Protein AF-A0AAV1US72-F1 (afdb_monomer)

Solvent-accessible surface area (backbone atoms only — not comparable to full-atom values): 8773 Å² total; per-residue (Å²): 136,78,93,72,87,75,44,65,46,79,46,81,46,77,46,81,56,99,49,32,43,38,40,36,40,32,44,31,31,67,26,99,53,69,46,77,43,69,43,72,53,75,42,74,43,80,45,94,37,52,64,93,59,57,52,25,74,50,94,83,74,89,74,86,75,73,88,83,92,67,64,64,91,36,76,75,64,70,66,59,87,96,56,73,96,58,46,70,48,58,48,63,56,45,67,70,54,18,62,76,31,93,87,62,42,61,66,45,39,44,30,38,40,35,46,26,45,28,42,68,92,54,72,45,78,42,45,57,74,37,74,49,78,50,64,48,37,48,57,66,75,87,129

Foldseek 3Di:
DDPAPFDWDKDWDWDDDPFKIKIKIKIFGAGQWKDKDWDKDKDKDFFPFPPPLSDAEDDDDDDPDDDDDGDDDDYQPWDDDPDPDWDKDKDACPQVSQVVDPPCDRCNSGTIIMIMTTHDVGIDIDGHRDMDMDMGMGGDDDD

Mean predicted aligned error: 7.94 Å

Sequence (143 aa):
MQMWPFKFKLMYQLELRSSSLEIMFSVIDTHPAAISFHALIQNYFSVPDIRNDGVTISGLKNIDNIYKNVTGDVVAHIRGSNIPPTDRTVWNHGNSGAKDLGDFGDEKYLRTIAIGSGNVAELEELYPSLRYDLTQVITVAKA

Organism: NCBI:txid2874970

Secondary structure (DSSP, 8-state):
--S----EEEEEEEEE-SSEEEEEEEEEE-SSS-EEEEEEEEEEEE-S--TTTT-------S--SS-S---S--------TTPPP-EEEEE--HHHHHHT-TTT-TTGGGGEEEEEEEEEEEEEEE-TT-EEEEEEEEE----

pLDDT: mean 79.11, std 20.35, range [28.55, 97.94]

Nearest PDB structures (foldseek):
  2htb-assembly3_C  TM=6.295E-01  e=3.131E-03  Salmonella enterica subsp. enterica serovar Typhimurium
  3dcd-assembly2_B  TM=5.458E-01  e=7.605E-03  Lactobacillus acidophilus
  8owf-assembly1_A  TM=5.083E-01  e=5.012E-02  Clostridium perfringens
  3k25-assembly2_B  TM=4.683E-01  e=2.576E-02  Synechocystis sp. PCC 6803
  3nre-assembly4_D  TM=5.284E-01  e=9.751E-02  Escherichia coli K-12

Structure (mmCIF, N/CA/C/O backbone):
data_AF-A0AAV1US72-F1
#
_entry.id   AF-A0AAV1US72-F1
#
loop_
_atom_site.group_PDB
_atom_site.id
_atom_site.type_symbol
_atom_site.label_atom_id
_atom_site.label_alt_id
_atom_site.label_comp_id
_atom_site.label_asym_id
_atom_site.label_entity_id
_atom_site.label_seq_id
_atom_site.pdbx_PDB_ins_code
_atom_site.Cartn_x
_atom_site.Cartn_y
_atom_site.Cartn_z
_atom_site.occupancy
_atom_site.B_iso_or_equiv
_atom_site.auth_seq_id
_atom_site.auth_comp_id
_atom_site.auth_asym_id
_atom_site.auth_atom_id
_atom_site.pdbx_PDB_model_num
ATOM 1 N N . MET A 1 1 ? -5.189 -7.403 -27.359 1.00 67.56 1 MET A N 1
ATOM 2 C CA . MET A 1 1 ? -4.207 -6.326 -27.107 1.00 67.56 1 MET A CA 1
ATOM 3 C C . MET A 1 1 ? -3.754 -6.459 -25.663 1.00 67.56 1 MET A C 1
ATOM 5 O O . MET A 1 1 ? -4.617 -6.585 -24.805 1.00 67.56 1 MET A O 1
ATOM 9 N N . GLN A 1 2 ? -2.449 -6.523 -25.397 1.00 83.38 2 GLN A N 1
ATOM 10 C CA . GLN A 1 2 ? -1.933 -6.571 -24.025 1.00 83.38 2 GLN A CA 1
ATOM 11 C C . GLN A 1 2 ? -1.653 -5.137 -23.567 1.00 83.38 2 GLN A C 1
ATOM 13 O O . GLN A 1 2 ? -0.851 -4.456 -24.195 1.00 83.38 2 GLN A O 1
ATOM 18 N N . MET A 1 3 ? -2.340 -4.674 -22.518 1.00 91.38 3 MET A N 1
ATOM 19 C CA . MET A 1 3 ? -2.246 -3.278 -22.054 1.00 91.38 3 MET A CA 1
ATOM 20 C C . MET A 1 3 ? -0.922 -2.969 -21.337 1.00 91.38 3 MET A C 1
ATOM 22 O O . MET A 1 3 ? -0.479 -1.829 -21.347 1.00 91.38 3 MET A O 1
ATOM 26 N N . TRP A 1 4 ? -0.271 -3.980 -20.753 1.00 93.62 4 TRP A N 1
ATOM 27 C CA . TRP A 1 4 ? 0.998 -3.839 -20.036 1.00 93.62 4 TRP A CA 1
ATOM 28 C C . TRP A 1 4 ? 1.909 -5.044 -20.359 1.00 93.62 4 TRP A C 1
ATOM 30 O O . TRP A 1 4 ? 1.708 -6.132 -19.810 1.00 93.62 4 TRP A O 1
ATOM 40 N N . PRO A 1 5 ? 2.833 -4.917 -21.336 1.00 94.31 5 PRO A N 1
ATOM 41 C CA . PRO A 1 5 ? 3.584 -6.043 -21.906 1.00 94.31 5 PRO A CA 1
ATOM 42 C C . PRO A 1 5 ? 4.933 -6.327 -21.213 1.00 94.31 5 PRO A C 1
ATOM 44 O O . PRO A 1 5 ? 5.853 -6.862 -21.835 1.00 94.31 5 PRO A O 1
ATOM 47 N N . PHE A 1 6 ? 5.071 -5.984 -19.932 1.00 96.50 6 PHE A N 1
ATOM 48 C CA . PHE A 1 6 ? 6.306 -6.190 -19.172 1.00 96.50 6 PHE A CA 1
ATOM 49 C C . PHE A 1 6 ? 6.334 -7.554 -18.481 1.00 96.50 6 PHE A C 1
ATOM 51 O O . PHE A 1 6 ? 5.298 -8.117 -18.124 1.00 96.50 6 PHE A O 1
ATOM 58 N N . LYS A 1 7 ? 7.540 -8.101 -18.303 1.00 97.25 7 LYS A N 1
ATOM 59 C CA . LYS A 1 7 ? 7.753 -9.386 -17.629 1.00 97.25 7 LYS A CA 1
ATOM 60 C C . LYS A 1 7 ? 8.418 -9.134 -16.290 1.00 97.25 7 LYS A C 1
ATOM 62 O O . LYS A 1 7 ? 9.528 -8.627 -16.241 1.00 97.25 7 LYS A O 1
ATOM 67 N N . PHE A 1 8 ? 7.798 -9.562 -15.208 1.00 97.00 8 PHE A N 1
ATOM 68 C CA . PHE A 1 8 ? 8.356 -9.421 -13.870 1.00 97.00 8 PHE A CA 1
ATOM 69 C C . PHE A 1 8 ? 7.934 -10.613 -13.020 1.00 97.00 8 PHE A C 1
ATOM 71 O O . PHE A 1 8 ? 6.967 -11.315 -13.331 1.00 97.00 8 PHE A O 1
ATOM 78 N N . LYS A 1 9 ? 8.654 -10.828 -11.924 1.00 97.69 9 LYS A N 1
ATOM 79 C CA . LYS A 1 9 ? 8.240 -11.736 -10.859 1.00 97.69 9 LYS A CA 1
ATOM 80 C C . LYS A 1 9 ? 7.821 -10.906 -9.655 1.00 97.69 9 LYS A C 1
ATOM 82 O O . LYS A 1 9 ? 8.614 -10.116 -9.152 1.00 97.69 9 LYS A O 1
ATOM 87 N N . LEU A 1 10 ? 6.596 -11.124 -9.186 1.00 96.25 10 LEU A N 1
ATOM 88 C CA . LEU A 1 10 ? 6.114 -10.585 -7.920 1.00 96.25 10 LEU A CA 1
ATOM 89 C C . LEU A 1 10 ? 6.256 -11.650 -6.833 1.00 96.25 10 LEU A C 1
ATOM 91 O O . LEU A 1 10 ? 5.835 -12.794 -7.016 1.00 96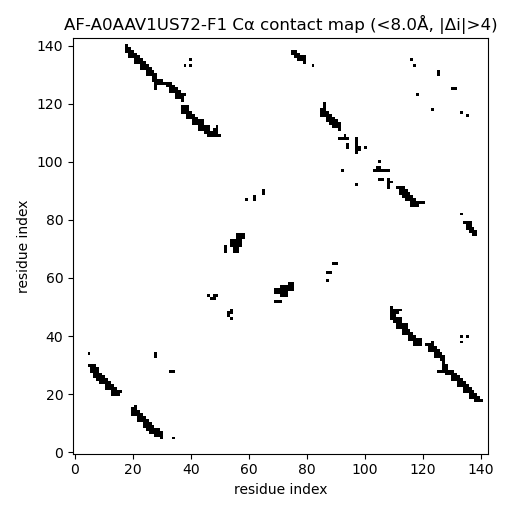.25 10 LEU A O 1
ATOM 95 N N . MET A 1 11 ? 6.838 -11.276 -5.702 1.00 96.44 11 MET A N 1
ATOM 96 C CA . MET A 1 11 ? 6.831 -12.081 -4.485 1.00 96.44 11 MET A CA 1
ATOM 97 C C . MET A 1 11 ? 6.093 -11.306 -3.404 1.00 96.44 11 MET A C 1
ATOM 99 O O . MET A 1 11 ? 6.365 -10.128 -3.213 1.00 96.44 11 MET A O 1
ATOM 103 N N . TYR A 1 12 ? 5.164 -11.960 -2.716 1.00 95.38 12 TYR A N 1
ATOM 104 C CA . TYR A 1 12 ? 4.399 -11.370 -1.624 1.00 95.38 12 TYR A CA 1
ATOM 105 C C . TYR A 1 12 ? 4.590 -12.226 -0.378 1.00 95.38 12 TYR A C 1
ATOM 107 O O . TYR A 1 12 ? 4.304 -13.424 -0.396 1.00 95.38 12 TYR A O 1
ATOM 115 N N . GLN A 1 13 ? 5.121 -11.621 0.677 1.00 96.00 13 GLN A N 1
ATOM 116 C CA . GLN A 1 13 ? 5.446 -12.280 1.931 1.00 96.00 13 GLN A CA 1
ATOM 117 C C . GLN A 1 13 ? 4.681 -11.616 3.071 1.00 96.00 13 GLN A C 1
ATOM 119 O O . GLN A 1 13 ? 4.654 -10.392 3.195 1.00 96.00 13 GLN A O 1
ATOM 124 N N . LEU A 1 14 ? 4.090 -12.458 3.915 1.00 96.00 14 LEU A N 1
ATOM 125 C CA . LEU A 1 14 ? 3.412 -12.063 5.138 1.00 96.00 14 LEU A CA 1
ATOM 126 C C . LEU A 1 14 ? 4.114 -12.712 6.322 1.00 96.00 14 LEU A C 1
ATOM 128 O O . LEU A 1 14 ? 4.337 -13.923 6.324 1.00 96.00 14 LEU A O 1
ATOM 132 N N . GLU A 1 15 ? 4.407 -11.921 7.343 1.00 96.31 15 GLU A N 1
ATOM 133 C CA . GLU A 1 15 ? 4.879 -12.420 8.624 1.00 96.31 15 GLU A CA 1
ATOM 134 C C . GLU A 1 15 ? 3.992 -11.882 9.744 1.00 96.31 15 GLU A C 1
ATOM 136 O O . GLU A 1 15 ? 3.919 -10.680 10.001 1.00 96.31 15 GLU A O 1
ATOM 141 N N . LEU A 1 16 ? 3.295 -12.798 10.415 1.00 95.56 16 LEU A N 1
ATOM 142 C CA . LEU A 1 16 ? 2.470 -12.487 11.573 1.00 95.56 16 LEU A CA 1
ATOM 143 C C . LEU A 1 16 ? 3.275 -12.737 12.850 1.00 95.56 16 LEU A C 1
ATOM 145 O O . LEU A 1 16 ? 3.745 -13.846 13.100 1.00 95.56 16 LEU A O 1
ATOM 149 N N . ARG A 1 17 ? 3.405 -11.698 13.672 1.00 92.69 17 ARG A N 1
ATOM 150 C CA . ARG A 1 17 ? 4.016 -11.729 15.005 1.00 92.69 17 ARG A CA 1
ATOM 151 C C . ARG A 1 17 ? 2.937 -11.519 16.073 1.00 92.69 17 ARG A C 1
ATOM 153 O O . ARG A 1 17 ? 1.777 -11.268 15.762 1.00 92.69 17 ARG A O 1
ATOM 160 N N . SER A 1 18 ? 3.319 -11.585 17.348 1.00 91.25 18 SER A N 1
ATOM 161 C CA . SER A 1 18 ? 2.385 -11.446 18.477 1.00 91.25 18 SER A CA 1
ATOM 162 C C . SER A 1 18 ? 1.630 -10.111 18.514 1.00 91.25 18 SER A C 1
ATOM 164 O O . SER A 1 18 ? 0.499 -10.072 18.988 1.00 91.25 18 SER A O 1
ATOM 166 N N . SER A 1 19 ? 2.237 -9.026 18.026 1.00 89.00 19 SER A N 1
ATOM 167 C CA . SER A 1 19 ? 1.648 -7.680 18.021 1.00 89.00 19 SER A CA 1
ATOM 168 C C . SER A 1 19 ? 1.791 -6.946 16.688 1.00 89.00 19 SER A C 1
ATOM 170 O O . SER A 1 19 ? 1.450 -5.766 16.605 1.00 89.00 19 SER A O 1
ATOM 172 N N . SER A 1 20 ? 2.294 -7.608 15.642 1.00 89.62 20 SER A N 1
ATOM 173 C CA . SER A 1 20 ? 2.493 -6.965 14.347 1.00 89.62 20 SER A CA 1
ATOM 174 C C . SER A 1 20 ? 2.249 -7.893 13.164 1.00 89.62 20 SER A C 1
ATOM 176 O O . SER A 1 20 ? 2.489 -9.095 13.238 1.00 89.62 20 SER A O 1
ATOM 178 N N . LEU A 1 21 ? 1.822 -7.302 12.056 1.00 91.19 21 LEU A N 1
ATOM 179 C CA . LEU A 1 21 ? 1.777 -7.902 10.733 1.00 91.19 21 LEU A CA 1
ATOM 180 C C . LEU A 1 21 ? 2.800 -7.180 9.858 1.00 91.19 21 LEU A C 1
ATOM 182 O O . LEU A 1 21 ? 2.720 -5.969 9.667 1.00 91.19 21 LEU A O 1
ATOM 186 N N . GLU A 1 22 ? 3.764 -7.922 9.341 1.00 92.44 22 GLU A N 1
ATOM 187 C CA . GLU A 1 22 ? 4.740 -7.438 8.377 1.00 92.44 22 GLU A CA 1
ATOM 188 C C . GLU A 1 22 ? 4.361 -7.950 6.989 1.00 92.44 22 GLU A C 1
ATOM 190 O O . GLU A 1 22 ? 4.106 -9.137 6.787 1.00 92.44 22 GLU A O 1
ATOM 195 N N . ILE A 1 23 ? 4.282 -7.021 6.044 1.00 92.12 23 ILE A N 1
ATOM 196 C CA . ILE A 1 23 ? 3.920 -7.261 4.655 1.00 92.12 23 ILE A CA 1
ATOM 197 C C . ILE A 1 23 ? 5.089 -6.784 3.816 1.00 92.12 23 ILE A C 1
ATOM 199 O O . ILE A 1 23 ? 5.425 -5.605 3.858 1.00 92.12 23 ILE A O 1
ATOM 203 N N . MET A 1 24 ? 5.679 -7.672 3.030 1.00 89.12 24 MET A N 1
ATOM 204 C CA . MET A 1 24 ? 6.698 -7.319 2.050 1.00 89.12 24 MET A CA 1
ATOM 205 C C . MET A 1 24 ? 6.216 -7.747 0.674 1.00 89.12 24 MET A C 1
ATOM 207 O O . MET A 1 24 ? 5.814 -8.896 0.486 1.00 89.12 24 MET A O 1
ATOM 211 N N . PHE A 1 25 ? 6.296 -6.850 -0.302 1.00 87.00 25 PHE A N 1
ATOM 212 C CA . PHE A 1 25 ? 6.265 -7.258 -1.696 1.00 87.00 25 PHE A CA 1
ATOM 213 C C . PHE A 1 25 ? 7.582 -6.932 -2.384 1.00 87.00 25 PHE A C 1
ATOM 215 O O . PHE A 1 25 ? 8.217 -5.916 -2.104 1.00 87.00 25 PHE A O 1
ATOM 222 N N . SER A 1 26 ? 7.954 -7.798 -3.319 1.00 92.44 26 SER A N 1
ATOM 223 C CA . SER A 1 26 ? 9.164 -7.674 -4.117 1.00 92.44 26 SER A CA 1
ATOM 224 C C . SER A 1 26 ? 8.830 -7.781 -5.592 1.00 92.44 26 SER A C 1
ATOM 226 O O . SER A 1 26 ? 8.201 -8.757 -6.008 1.00 92.44 26 SER A O 1
ATOM 228 N N . VAL A 1 27 ? 9.283 -6.818 -6.386 1.00 95.31 27 VAL A N 1
ATOM 229 C CA . VAL A 1 27 ? 9.221 -6.864 -7.850 1.00 95.31 27 VAL A CA 1
ATOM 230 C C . VAL A 1 27 ? 10.619 -7.165 -8.357 1.00 95.31 27 VAL A C 1
ATOM 232 O O . VAL A 1 27 ? 11.559 -6.449 -8.038 1.00 95.31 27 VAL A O 1
ATOM 235 N N . ILE A 1 28 ? 10.765 -8.235 -9.128 1.00 95.88 28 ILE A N 1
ATOM 236 C CA . ILE A 1 28 ? 12.015 -8.573 -9.808 1.00 95.88 28 ILE A CA 1
ATOM 237 C C . ILE A 1 28 ? 11.785 -8.382 -11.299 1.00 95.88 28 ILE A C 1
ATOM 239 O O . ILE A 1 28 ? 10.908 -9.041 -11.871 1.00 95.88 28 ILE A O 1
ATOM 243 N N . ASP A 1 29 ? 12.563 -7.501 -11.921 1.00 96.88 29 ASP A N 1
ATOM 244 C CA . ASP A 1 29 ? 12.472 -7.270 -13.355 1.00 96.88 29 ASP A CA 1
ATOM 245 C C . ASP A 1 29 ? 13.044 -8.470 -14.125 1.00 96.88 29 ASP A C 1
ATOM 247 O O . ASP A 1 29 ? 14.203 -8.856 -13.970 1.00 96.88 29 ASP A O 1
ATOM 251 N N . THR A 1 30 ? 12.205 -9.074 -14.963 1.00 97.75 30 THR A N 1
ATOM 252 C CA . THR A 1 30 ? 12.584 -10.171 -15.872 1.00 97.75 30 THR A CA 1
ATOM 253 C C . THR A 1 30 ? 12.388 -9.769 -17.337 1.00 97.75 30 THR A C 1
ATOM 255 O O . THR A 1 30 ? 12.425 -10.611 -18.240 1.00 97.75 30 THR A O 1
ATOM 258 N N . HIS A 1 31 ? 12.125 -8.486 -17.577 1.00 97.81 31 HIS A N 1
ATOM 259 C CA . HIS A 1 31 ? 11.987 -7.888 -18.883 1.00 97.81 31 HIS A CA 1
ATOM 260 C C . HIS A 1 31 ? 13.378 -7.551 -19.454 1.00 97.81 31 HIS A C 1
ATOM 262 O O . HIS A 1 31 ? 14.324 -7.327 -18.702 1.00 97.81 31 HIS A O 1
ATOM 268 N N . PRO A 1 32 ? 13.551 -7.525 -20.789 1.00 97.44 32 PRO A N 1
ATOM 269 C CA . PRO A 1 32 ? 14.836 -7.163 -21.398 1.00 97.44 32 PRO A CA 1
ATOM 270 C C . PRO A 1 32 ? 15.211 -5.674 -21.299 1.00 97.44 32 PRO A C 1
ATOM 272 O O . PRO A 1 32 ? 16.319 -5.310 -21.682 1.00 97.44 32 PRO A O 1
ATOM 275 N N . ALA A 1 33 ? 14.298 -4.816 -20.848 1.00 97.12 33 ALA A N 1
ATOM 276 C CA . ALA A 1 33 ? 14.477 -3.372 -20.721 1.00 97.12 33 ALA A CA 1
ATOM 277 C C . ALA A 1 33 ? 13.854 -2.886 -19.408 1.00 97.12 33 ALA A C 1
ATOM 279 O O . ALA A 1 33 ? 13.034 -3.600 -18.836 1.00 97.12 33 ALA A O 1
ATOM 280 N N . ALA A 1 34 ? 14.228 -1.681 -18.971 1.00 96.88 34 ALA A N 1
ATOM 281 C CA . ALA A 1 34 ? 13.706 -1.108 -17.738 1.00 96.88 34 ALA A CA 1
ATOM 282 C C . ALA A 1 34 ? 12.172 -1.037 -17.746 1.00 96.88 34 ALA A C 1
ATOM 284 O O . ALA A 1 34 ? 11.547 -0.759 -18.777 1.00 96.88 34 ALA A O 1
ATOM 285 N N . ILE A 1 35 ? 11.584 -1.287 -16.580 1.00 97.19 35 ILE A N 1
ATOM 286 C CA . ILE A 1 35 ? 10.147 -1.212 -16.338 1.00 97.19 35 ILE A CA 1
ATOM 287 C C . ILE A 1 35 ? 9.855 -0.044 -15.401 1.00 97.19 35 ILE A C 1
ATOM 289 O O . ILE A 1 35 ? 10.544 0.137 -14.399 1.00 97.19 35 ILE A O 1
ATOM 293 N N . SER A 1 36 ? 8.818 0.730 -15.718 1.00 95.62 36 SER A N 1
ATOM 294 C CA . SER A 1 36 ? 8.367 1.846 -14.884 1.00 95.62 36 SER A CA 1
ATOM 295 C C . SER A 1 36 ? 7.018 1.516 -14.253 1.00 95.62 36 SER A C 1
ATOM 297 O O . SER A 1 36 ? 6.088 1.114 -14.961 1.00 95.62 36 SER A O 1
ATOM 299 N N . PHE A 1 37 ? 6.892 1.666 -12.935 1.00 94.44 37 PHE A N 1
ATOM 300 C CA . PHE A 1 37 ? 5.650 1.359 -12.221 1.00 94.44 37 PHE A CA 1
ATOM 301 C C . PHE A 1 37 ? 5.471 2.198 -10.954 1.00 94.44 37 PHE A C 1
ATOM 303 O O . PHE A 1 37 ? 6.427 2.708 -10.385 1.00 94.44 37 PHE A O 1
ATOM 310 N N . HIS A 1 38 ? 4.224 2.300 -10.495 1.00 90.50 38 HIS A N 1
ATOM 311 C CA . HIS A 1 38 ? 3.912 2.727 -9.133 1.00 90.50 38 HIS A CA 1
ATOM 312 C C . HIS A 1 38 ? 3.718 1.504 -8.244 1.00 90.50 38 HIS A C 1
ATOM 314 O O . HIS A 1 38 ? 3.331 0.425 -8.703 1.00 90.50 38 HIS A O 1
ATOM 320 N N . ALA A 1 39 ? 3.946 1.693 -6.957 1.00 88.50 39 ALA A N 1
ATOM 321 C CA . ALA A 1 39 ? 3.993 0.634 -5.972 1.00 88.50 39 ALA A CA 1
ATOM 322 C C . ALA A 1 39 ? 3.265 1.103 -4.710 1.00 88.50 39 ALA A C 1
ATOM 324 O O . ALA A 1 39 ? 3.647 2.115 -4.140 1.00 88.50 39 ALA A O 1
ATOM 325 N N . LEU A 1 40 ? 2.230 0.388 -4.254 1.00 87.31 40 LEU A N 1
ATOM 326 C CA . LEU A 1 40 ? 1.475 0.754 -3.050 1.00 87.31 40 LEU A CA 1
ATOM 327 C C . LEU A 1 40 ? 0.993 -0.491 -2.301 1.00 87.31 40 LEU A C 1
ATOM 329 O O . LEU A 1 40 ? 0.300 -1.332 -2.868 1.00 87.31 40 LEU A O 1
ATOM 333 N N . ILE A 1 41 ? 1.297 -0.577 -1.005 1.00 89.62 41 ILE A N 1
ATOM 334 C CA . ILE A 1 41 ? 0.608 -1.483 -0.079 1.00 89.62 41 ILE A CA 1
ATOM 335 C C . ILE A 1 41 ? -0.548 -0.699 0.532 1.00 89.62 41 ILE A C 1
ATOM 337 O O . ILE A 1 41 ? -0.317 0.134 1.405 1.00 89.62 41 ILE A O 1
ATOM 341 N N . GLN A 1 42 ? -1.774 -0.940 0.065 1.00 91.25 42 GLN A N 1
ATOM 342 C CA . GLN A 1 42 ? -2.980 -0.246 0.521 1.00 91.25 42 GLN A CA 1
ATOM 343 C C . GLN A 1 42 ? -3.790 -1.140 1.461 1.00 91.25 42 GLN A C 1
ATOM 345 O O . GLN A 1 42 ? -4.406 -2.110 1.024 1.00 91.25 42 GLN A O 1
ATOM 350 N N . ASN A 1 43 ? -3.804 -0.803 2.751 1.00 91.06 43 ASN A N 1
ATOM 351 C CA . ASN A 1 43 ? -4.535 -1.565 3.758 1.00 91.06 43 ASN A CA 1
ATOM 352 C C . ASN A 1 43 ? -5.762 -0.809 4.256 1.00 91.06 43 ASN A C 1
ATOM 354 O O . ASN A 1 43 ? -5.697 0.387 4.531 1.00 91.06 43 ASN A O 1
ATOM 358 N N . TYR A 1 44 ? -6.868 -1.535 4.409 1.00 92.06 44 TYR A N 1
ATOM 359 C CA . TYR A 1 44 ? -8.125 -1.030 4.947 1.00 92.06 44 TYR A CA 1
ATOM 360 C C . TYR A 1 44 ? -8.259 -1.467 6.405 1.00 92.06 44 TYR A C 1
ATOM 362 O O . TYR A 1 44 ? -8.423 -2.647 6.708 1.00 92.06 44 TYR A O 1
ATOM 370 N N . PHE A 1 45 ? -8.183 -0.505 7.315 1.00 90.62 45 PHE A N 1
ATOM 371 C CA . PHE A 1 45 ? -8.271 -0.724 8.750 1.00 90.62 45 PHE A CA 1
ATOM 372 C C . PHE A 1 45 ? -9.714 -0.595 9.213 1.00 90.62 45 PHE A C 1
ATOM 374 O O . PHE A 1 45 ? -10.383 0.400 8.927 1.00 90.62 45 PHE A O 1
ATOM 381 N N . SER A 1 46 ? -10.176 -1.594 9.964 1.00 90.75 46 SER A N 1
ATOM 382 C CA . SER A 1 46 ? -11.457 -1.520 10.659 1.00 90.75 46 SER A CA 1
ATOM 383 C C . SER A 1 46 ? -11.346 -0.550 11.828 1.00 90.75 46 SER A C 1
ATOM 385 O O . SER A 1 46 ? -10.453 -0.673 12.664 1.00 90.75 46 SER A O 1
ATOM 387 N N . VAL A 1 47 ? -12.300 0.366 11.918 1.00 87.94 47 VAL A N 1
ATOM 388 C CA . VAL A 1 47 ? -12.411 1.349 13.000 1.00 87.94 47 VAL A CA 1
ATOM 389 C C . VAL A 1 47 ? -13.833 1.336 13.564 1.00 87.94 47 VAL A C 1
ATOM 391 O O . VAL A 1 47 ? -14.768 0.987 12.838 1.00 87.94 47 VAL A O 1
ATOM 394 N N . PRO A 1 48 ? -14.037 1.679 14.848 1.00 87.19 48 PRO A N 1
ATOM 395 C CA . PRO A 1 48 ? -15.375 1.688 15.431 1.00 87.19 48 PRO A CA 1
ATOM 396 C C . PRO A 1 48 ? -16.322 2.662 14.719 1.00 87.19 48 PRO A C 1
ATOM 398 O O . PRO A 1 48 ? -17.412 2.252 14.324 1.00 87.19 48 PRO A O 1
ATOM 401 N N . ASP A 1 49 ? -15.900 3.916 14.543 1.00 89.38 49 ASP A N 1
ATOM 402 C CA . ASP A 1 49 ? -16.627 4.970 13.831 1.00 89.38 49 ASP A CA 1
ATOM 403 C C . ASP A 1 49 ? -15.655 6.110 13.478 1.00 89.38 49 ASP A C 1
ATOM 405 O O . ASP A 1 49 ? -14.920 6.572 14.345 1.00 89.38 49 ASP A O 1
ATOM 409 N N . ILE A 1 50 ? -15.629 6.554 12.221 1.00 87.12 50 ILE A N 1
ATOM 410 C CA . ILE A 1 50 ? -14.804 7.685 11.750 1.00 87.12 50 ILE A CA 1
ATOM 411 C C . ILE A 1 50 ? -15.370 9.060 12.143 1.00 87.12 50 ILE A C 1
ATOM 413 O O . ILE A 1 50 ? -14.644 10.052 12.148 1.00 87.12 50 ILE A O 1
ATOM 417 N N . ARG A 1 51 ? -16.669 9.165 12.437 1.00 86.50 51 ARG A N 1
ATOM 418 C CA . ARG A 1 51 ? -17.325 10.457 12.694 1.00 86.50 51 ARG A CA 1
ATOM 419 C C . ARG A 1 51 ? -16.866 11.069 14.016 1.00 86.50 51 ARG A C 1
ATOM 421 O O . ARG A 1 51 ? -16.456 10.354 14.923 1.00 86.50 51 ARG A O 1
ATOM 428 N N . ASN A 1 52 ? -17.043 12.387 14.146 1.00 86.19 52 ASN A N 1
ATOM 429 C CA . ASN A 1 52 ? -16.816 13.141 15.388 1.00 86.19 52 ASN A CA 1
ATOM 430 C C . ASN A 1 52 ? -15.429 12.880 16.003 1.00 86.19 52 ASN A C 1
ATOM 432 O O . ASN A 1 52 ? -15.333 12.578 17.190 1.00 86.19 52 ASN A O 1
ATOM 436 N N . ASP A 1 53 ? -14.381 12.930 15.177 1.00 78.88 53 ASP A N 1
ATOM 437 C CA . ASP A 1 53 ? -12.994 12.655 15.576 1.00 78.88 53 ASP A CA 1
ATOM 438 C C . ASP A 1 53 ? -12.773 11.247 16.172 1.00 78.88 53 ASP A C 1
ATOM 440 O O . ASP A 1 53 ? -11.818 11.011 16.907 1.00 78.88 53 ASP A O 1
ATOM 444 N N . GLY A 1 54 ? -13.631 10.274 15.830 1.00 77.75 54 GLY A N 1
ATOM 445 C CA . GLY A 1 54 ? -13.534 8.891 16.314 1.00 77.75 54 GLY A CA 1
ATOM 446 C C . GLY A 1 54 ? -12.313 8.113 15.803 1.00 77.75 54 GLY A C 1
ATOM 447 O O . GLY A 1 54 ? -12.014 7.027 16.304 1.00 77.75 54 GLY A O 1
ATOM 448 N N . VAL A 1 55 ? -11.586 8.669 14.828 1.00 80.94 55 VAL A N 1
ATOM 449 C CA . VAL A 1 55 ? -10.314 8.153 14.310 1.00 80.94 55 VAL A CA 1
ATOM 450 C C . VAL A 1 55 ? -9.358 9.310 14.080 1.00 80.94 55 VAL A C 1
ATOM 452 O O . VAL A 1 55 ? -9.736 10.345 13.535 1.00 80.94 55 VAL A O 1
ATOM 455 N N . THR A 1 56 ? -8.085 9.099 14.397 1.00 72.12 56 THR A N 1
ATOM 456 C CA . THR A 1 56 ? -7.043 10.075 14.095 1.00 72.12 56 THR A CA 1
ATOM 457 C C . THR A 1 56 ? -5.790 9.402 13.597 1.00 72.12 56 THR A C 1
ATOM 459 O O . THR A 1 56 ? -5.409 8.376 14.128 1.00 72.12 56 THR A O 1
ATOM 462 N N . ILE A 1 57 ? -5.112 10.000 12.623 1.00 74.94 57 ILE A N 1
ATOM 463 C CA . ILE A 1 57 ? -3.821 9.526 12.131 1.00 74.94 57 ILE A CA 1
ATOM 464 C C . ILE A 1 57 ? -2.774 10.602 12.408 1.00 74.94 57 ILE A C 1
ATOM 466 O O . ILE A 1 57 ? -2.945 11.755 12.012 1.00 74.94 57 ILE A O 1
ATOM 470 N N . SER A 1 58 ? -1.689 10.228 13.080 1.00 71.44 58 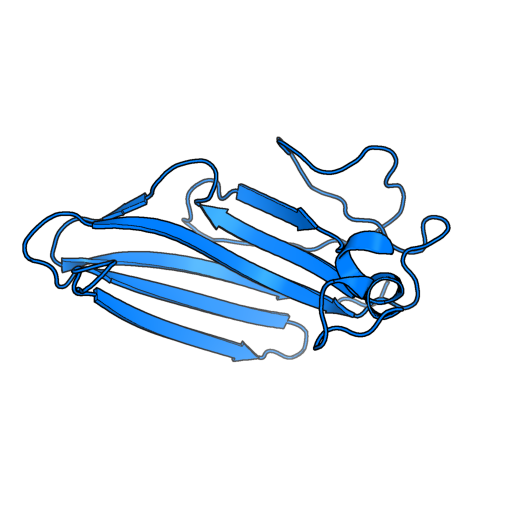SER A N 1
ATOM 471 C CA . SER A 1 58 ? -0.584 11.127 13.421 1.00 71.44 58 SER A CA 1
ATOM 472 C C . SER A 1 58 ? 0.730 10.685 12.762 1.00 71.44 58 SER A C 1
ATOM 474 O O . SER A 1 58 ? 0.809 9.645 12.110 1.00 71.44 58 SER A O 1
ATOM 476 N N . GLY A 1 59 ? 1.779 11.508 12.876 1.00 68.75 59 GLY A N 1
ATOM 477 C CA . GLY A 1 59 ? 3.117 11.174 12.364 1.00 68.75 59 GLY A CA 1
ATOM 478 C C . GLY A 1 59 ? 3.306 11.328 10.850 1.00 68.75 59 GLY A C 1
ATOM 479 O O . GLY A 1 59 ? 4.351 10.948 10.325 1.00 68.75 59 GLY A O 1
ATOM 480 N N . LEU A 1 60 ? 2.335 11.913 10.148 1.00 66.31 60 LEU A N 1
ATOM 481 C CA . LEU A 1 60 ? 2.432 12.193 8.719 1.00 66.31 60 LEU A CA 1
ATOM 482 C C . LEU A 1 60 ? 3.206 13.501 8.474 1.00 66.31 60 LEU A C 1
ATOM 484 O O . LEU A 1 60 ? 2.914 14.533 9.079 1.00 66.31 60 LEU A O 1
ATOM 488 N N . LYS A 1 61 ? 4.194 13.464 7.574 1.00 52.16 61 LYS A N 1
ATOM 489 C CA . LYS A 1 61 ? 4.923 14.638 7.062 1.00 52.16 61 LYS A CA 1
ATOM 490 C C . LYS A 1 61 ? 4.780 14.668 5.537 1.00 52.16 61 LYS A C 1
ATOM 492 O O . LYS A 1 61 ? 4.797 13.604 4.933 1.00 52.16 61 LYS A O 1
ATOM 497 N N . ASN A 1 62 ? 4.676 15.860 4.941 1.00 44.94 62 ASN A N 1
ATOM 498 C CA . ASN A 1 62 ? 4.580 16.072 3.485 1.00 44.94 62 ASN A CA 1
ATOM 499 C C . ASN A 1 62 ? 3.430 15.296 2.807 1.00 44.94 62 ASN A C 1
ATOM 501 O O . ASN A 1 62 ? 3.657 14.536 1.874 1.00 44.94 62 ASN A O 1
ATOM 505 N N . ILE A 1 63 ? 2.193 15.475 3.282 1.00 49.56 63 ILE A N 1
ATOM 506 C CA . ILE A 1 63 ? 1.008 14.919 2.612 1.00 49.56 63 ILE A CA 1
ATOM 507 C C . ILE A 1 63 ? 0.619 15.851 1.462 1.00 49.56 63 ILE A C 1
ATOM 509 O O . ILE A 1 63 ? 0.154 16.963 1.722 1.00 49.56 63 ILE A O 1
ATOM 513 N N . ASP A 1 64 ? 0.743 15.389 0.219 1.00 41.75 64 ASP A N 1
ATOM 514 C CA . ASP A 1 64 ? -0.006 15.968 -0.896 1.00 41.75 6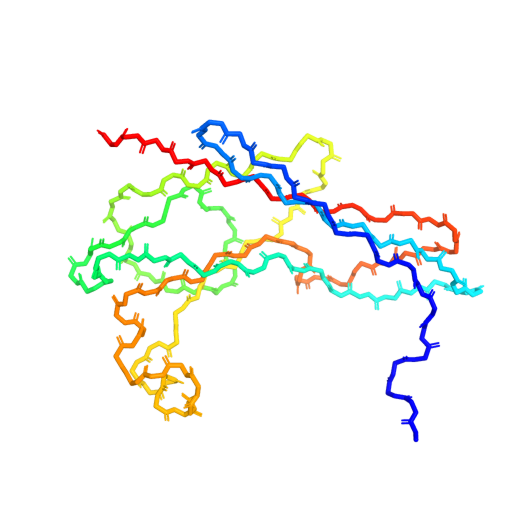4 ASP A CA 1
ATOM 515 C C . ASP A 1 64 ? -1.321 15.177 -1.047 1.00 41.75 64 ASP A C 1
ATOM 517 O O . ASP A 1 64 ? -1.353 14.054 -1.543 1.00 41.75 64 ASP A O 1
ATOM 521 N N . ASN A 1 65 ? -2.396 15.777 -0.521 1.00 44.62 65 ASN A N 1
ATOM 522 C CA . ASN A 1 65 ? -3.801 15.335 -0.469 1.00 44.62 65 ASN A CA 1
ATOM 523 C C . ASN A 1 65 ? -4.174 14.170 0.481 1.00 44.62 65 ASN A C 1
ATOM 525 O O . ASN A 1 65 ? -3.990 12.999 0.168 1.00 44.62 65 ASN A O 1
ATOM 529 N N . ILE A 1 66 ? -4.824 14.511 1.614 1.00 40.34 66 ILE A N 1
ATOM 530 C CA . ILE A 1 66 ? -6.266 14.281 1.922 1.00 40.34 66 ILE A CA 1
ATOM 531 C C . ILE A 1 66 ? -6.589 14.786 3.367 1.00 40.34 66 ILE A C 1
ATOM 533 O O . ILE A 1 66 ? -6.150 14.215 4.357 1.00 40.34 66 ILE A O 1
ATOM 537 N N . TYR A 1 67 ? -7.370 15.881 3.423 1.00 41.91 67 TYR A N 1
ATOM 538 C CA . TYR A 1 67 ? -8.119 16.578 4.507 1.00 41.91 67 TYR A CA 1
ATOM 539 C C . TYR A 1 67 ? -7.471 17.113 5.815 1.00 41.91 67 TYR A C 1
ATOM 541 O O . TYR A 1 67 ? -6.648 16.496 6.479 1.00 41.91 67 TYR A O 1
ATOM 549 N N . LYS A 1 68 ? -7.943 18.325 6.179 1.00 28.56 68 LYS A N 1
ATOM 550 C CA . LYS A 1 68 ? -7.689 19.125 7.397 1.00 28.56 68 LYS A CA 1
ATOM 551 C C . LYS A 1 68 ? -8.578 18.671 8.575 1.00 28.56 68 LYS A C 1
ATOM 553 O O . LYS A 1 68 ? -9.679 18.188 8.336 1.00 28.56 68 LYS A O 1
ATOM 558 N N . ASN A 1 69 ? -8.135 18.980 9.803 1.00 29.34 69 ASN A N 1
ATOM 559 C CA . ASN A 1 69 ? -8.763 18.717 11.116 1.00 29.34 69 ASN A CA 1
ATOM 560 C C . ASN A 1 69 ? -8.794 17.238 11.531 1.00 29.34 69 ASN A C 1
ATOM 562 O O .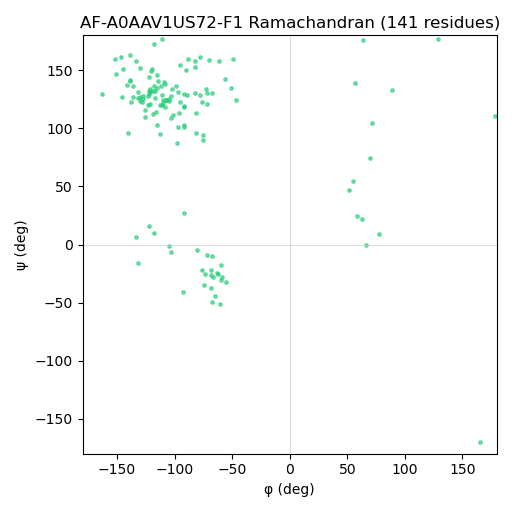 ASN A 1 69 ? -9.831 16.592 11.518 1.00 29.34 69 ASN A O 1
ATOM 566 N N . VAL A 1 70 ? -7.625 16.730 11.920 1.00 35.38 70 VAL A N 1
ATOM 567 C CA . VAL A 1 70 ? -7.410 15.375 12.436 1.00 35.38 70 VAL A CA 1
ATOM 568 C C . VAL A 1 70 ? -6.715 15.530 13.801 1.00 35.38 70 VAL A C 1
ATOM 570 O O . VAL A 1 70 ? -5.574 15.989 13.847 1.00 35.38 70 VAL A O 1
ATOM 573 N N . THR A 1 71 ? -7.403 15.227 14.912 1.00 28.55 71 THR A N 1
ATOM 574 C CA . THR A 1 71 ? -6.880 15.331 16.301 1.00 28.55 71 THR A CA 1
ATOM 575 C C . THR A 1 71 ? -7.239 14.105 17.165 1.00 28.55 71 THR A C 1
ATOM 577 O O . THR A 1 71 ? -8.419 13.785 17.249 1.00 28.55 71 THR A O 1
ATOM 580 N N . GLY A 1 72 ? -6.233 13.462 17.801 1.00 30.22 72 GLY A N 1
ATOM 581 C CA . GLY A 1 72 ? -6.270 12.157 18.517 1.00 30.22 72 GLY A CA 1
ATOM 582 C C . GLY A 1 72 ? -5.163 11.146 18.084 1.00 30.22 72 GLY A C 1
ATOM 583 O O . GLY A 1 72 ? -4.372 11.434 17.189 1.00 30.22 72 GLY A O 1
ATOM 584 N N . ASP A 1 73 ? -5.052 9.959 18.696 1.00 28.88 73 ASP A N 1
ATOM 585 C CA . ASP A 1 73 ? -3.887 9.054 18.533 1.00 28.88 73 ASP A CA 1
ATOM 586 C C . ASP A 1 73 ? -4.209 7.699 17.850 1.00 28.88 73 ASP A C 1
ATOM 588 O O . ASP A 1 73 ? -4.663 6.759 18.499 1.00 28.88 73 ASP A O 1
ATOM 592 N N . VAL A 1 74 ? -3.875 7.536 16.558 1.00 34.62 74 VAL A N 1
ATOM 593 C CA . VAL A 1 74 ? -3.485 6.232 15.969 1.00 34.62 74 VAL A CA 1
ATOM 594 C C . VAL A 1 74 ? -2.062 6.369 15.450 1.00 34.62 74 VAL A C 1
ATOM 596 O O . VAL A 1 74 ? -1.795 7.088 14.484 1.00 34.62 74 VAL A O 1
ATOM 599 N N . VAL A 1 75 ? -1.138 5.656 16.094 1.00 38.22 75 VAL A N 1
ATOM 600 C CA . VAL A 1 75 ? 0.278 5.662 15.727 1.00 38.22 75 VAL A CA 1
ATOM 601 C C . VAL A 1 75 ? 0.593 4.438 14.865 1.00 38.22 75 VAL A C 1
ATOM 603 O O . VAL A 1 75 ? 1.015 3.395 15.365 1.00 38.22 75 VAL A O 1
ATOM 606 N N . ALA A 1 76 ? 0.411 4.554 13.548 1.00 36.75 76 ALA A N 1
ATOM 607 C CA . ALA A 1 76 ? 0.952 3.579 12.603 1.00 36.75 76 ALA A CA 1
ATOM 608 C C . ALA A 1 76 ? 2.468 3.810 12.455 1.00 36.75 76 ALA A C 1
ATOM 610 O O . ALA A 1 76 ? 2.919 4.641 11.667 1.00 36.75 76 ALA A O 1
ATOM 611 N N . HIS A 1 77 ? 3.282 3.087 13.230 1.00 36.84 77 HIS A N 1
ATOM 612 C CA . HIS A 1 77 ? 4.737 3.100 13.060 1.00 36.84 77 HIS A CA 1
ATOM 613 C C . HIS A 1 77 ? 5.138 2.285 11.827 1.00 36.84 77 HIS A C 1
ATOM 615 O O . HIS A 1 77 ? 5.435 1.097 11.924 1.00 36.84 77 HIS A O 1
ATOM 621 N N . ILE A 1 78 ? 5.203 2.933 10.667 1.00 39.19 78 ILE A N 1
ATOM 622 C CA . ILE A 1 78 ? 5.730 2.306 9.454 1.00 39.19 78 ILE A CA 1
ATOM 623 C C . ILE A 1 78 ? 7.260 2.390 9.514 1.00 39.19 78 ILE A C 1
ATOM 625 O O . ILE A 1 78 ? 7.848 3.421 9.185 1.00 39.19 78 ILE A O 1
ATOM 629 N N . ARG A 1 79 ? 7.915 1.322 9.987 1.00 35.47 79 ARG A N 1
ATOM 630 C CA . ARG A 1 79 ? 9.380 1.188 9.946 1.00 35.47 79 ARG A CA 1
ATOM 631 C C . ARG A 1 79 ? 9.796 0.468 8.666 1.00 35.47 79 ARG A C 1
ATOM 633 O O . ARG A 1 79 ? 9.435 -0.685 8.474 1.00 35.47 79 ARG A O 1
ATOM 640 N N . GLY A 1 80 ? 10.590 1.136 7.835 1.00 33.84 80 GLY A N 1
ATOM 641 C CA . GLY A 1 80 ? 11.392 0.507 6.790 1.00 33.84 80 GLY A CA 1
ATOM 642 C C . GLY A 1 80 ? 12.865 0.736 7.105 1.00 33.84 80 GLY A C 1
ATOM 643 O O . GLY A 1 80 ? 13.308 1.880 7.133 1.00 33.84 80 GLY A O 1
ATOM 644 N N . SER A 1 81 ? 13.628 -0.313 7.399 1.00 29.53 81 SER A N 1
ATOM 645 C CA . SER A 1 81 ? 15.090 -0.211 7.458 1.00 29.53 81 SER A CA 1
ATOM 646 C C . SER A 1 81 ? 15.645 -0.208 6.032 1.00 29.53 81 SER A C 1
ATOM 648 O O . SER A 1 81 ? 15.303 -1.100 5.264 1.00 29.53 81 SER A O 1
ATOM 650 N N . ASN A 1 82 ? 16.502 0.762 5.694 1.00 30.89 82 ASN A N 1
ATOM 651 C CA . ASN A 1 82 ? 17.159 0.921 4.382 1.00 30.89 82 ASN A CA 1
ATOM 652 C C . ASN A 1 82 ? 16.232 1.178 3.174 1.00 30.89 82 ASN A C 1
ATOM 654 O O . ASN A 1 82 ? 16.640 0.950 2.038 1.00 30.89 82 ASN A O 1
ATOM 658 N N . ILE A 1 83 ? 15.014 1.680 3.398 1.00 43.28 83 ILE A N 1
ATOM 659 C CA . ILE A 1 83 ? 14.055 2.007 2.329 1.00 43.28 83 ILE A CA 1
ATOM 660 C C . ILE A 1 83 ? 14.117 3.523 2.057 1.00 43.28 83 ILE A C 1
ATOM 662 O O . ILE A 1 83 ? 14.155 4.286 3.030 1.00 43.28 83 ILE A O 1
ATOM 666 N N . PRO A 1 84 ? 14.127 3.987 0.790 1.00 46.50 84 PRO A N 1
ATOM 667 C CA . PRO A 1 84 ? 13.936 5.400 0.461 1.00 46.50 84 PRO A CA 1
ATOM 668 C C . PRO A 1 84 ? 12.705 5.992 1.172 1.00 46.50 84 PRO A C 1
ATOM 670 O O . PRO A 1 84 ? 11.811 5.242 1.587 1.00 46.50 84 PRO A O 1
ATOM 673 N N . PRO A 1 85 ? 12.608 7.328 1.318 1.00 56.91 85 PRO A N 1
ATOM 674 C CA . PRO A 1 85 ? 11.338 7.960 1.657 1.00 56.91 85 PRO A CA 1
ATOM 675 C C . PRO A 1 85 ? 10.242 7.377 0.756 1.00 56.91 85 PRO A C 1
ATOM 677 O O . PRO A 1 85 ? 10.392 7.346 -0.458 1.00 56.91 85 PRO A O 1
ATOM 680 N N . THR A 1 86 ? 9.189 6.836 1.362 1.00 65.25 86 THR A N 1
ATOM 681 C CA . THR A 1 86 ? 8.042 6.273 0.641 1.00 65.25 86 THR A CA 1
ATOM 682 C C . THR A 1 86 ? 6.833 7.126 0.955 1.00 65.25 86 THR A C 1
ATOM 684 O O . THR A 1 86 ? 6.646 7.533 2.108 1.00 65.25 86 THR A O 1
ATOM 687 N N . ASP A 1 87 ? 6.004 7.361 -0.050 1.00 76.56 87 ASP A N 1
ATOM 688 C CA . ASP A 1 87 ? 4.766 8.102 0.102 1.00 76.56 87 ASP A CA 1
ATOM 689 C C . ASP A 1 87 ? 3.821 7.394 1.073 1.00 76.56 87 ASP A C 1
ATOM 691 O O . ASP A 1 87 ? 3.902 6.185 1.364 1.00 76.56 87 ASP A O 1
ATOM 695 N N . ARG A 1 88 ? 2.907 8.200 1.605 1.00 77.75 88 ARG A N 1
ATOM 696 C CA . ARG A 1 88 ? 1.849 7.770 2.509 1.00 77.75 88 ARG A CA 1
ATOM 697 C C . ARG A 1 88 ? 0.527 8.265 1.965 1.00 77.75 88 ARG A C 1
ATOM 699 O O . ARG A 1 88 ? 0.355 9.462 1.763 1.00 77.75 88 ARG A O 1
ATOM 706 N N . THR A 1 89 ? -0.405 7.343 1.771 1.00 81.19 89 THR A N 1
ATOM 707 C CA . THR A 1 89 ? -1.769 7.665 1.356 1.00 81.19 89 THR A CA 1
ATOM 708 C C . THR A 1 89 ? -2.722 7.410 2.513 1.00 81.19 89 THR A C 1
ATOM 710 O O . THR A 1 89 ? -2.573 6.444 3.263 1.00 81.19 89 THR A O 1
ATOM 713 N N . VAL A 1 90 ? -3.698 8.295 2.681 1.00 83.69 90 VAL A N 1
ATOM 714 C CA . VAL A 1 90 ? -4.779 8.149 3.659 1.00 83.69 90 VAL A CA 1
ATOM 715 C C . VAL A 1 90 ? -6.075 8.424 2.932 1.00 83.69 90 VAL A C 1
ATOM 717 O O . VAL A 1 90 ? -6.204 9.468 2.300 1.00 83.69 90 VAL A O 1
ATOM 720 N N . TRP A 1 91 ? -7.033 7.504 2.999 1.00 86.75 91 TRP A N 1
ATOM 721 C CA . TRP A 1 91 ? -8.261 7.656 2.234 1.00 86.75 91 TRP A CA 1
ATOM 722 C C . TRP A 1 91 ? -9.481 6.995 2.874 1.00 86.75 91 TRP A C 1
ATOM 724 O O . TRP A 1 91 ? -9.398 5.946 3.508 1.00 86.75 91 TRP A O 1
ATOM 734 N N . ASN A 1 92 ? -10.642 7.609 2.667 1.00 89.56 92 ASN A N 1
ATOM 735 C CA . ASN A 1 92 ? -11.950 7.083 3.027 1.00 89.56 92 ASN A CA 1
ATOM 736 C C . ASN A 1 92 ? -12.908 7.336 1.856 1.00 89.56 92 ASN A C 1
ATOM 738 O O . ASN A 1 92 ? -12.913 8.431 1.297 1.00 89.56 92 ASN A O 1
ATOM 742 N N . HIS A 1 93 ? -13.729 6.342 1.513 1.00 84.69 93 HIS A N 1
ATOM 743 C CA . HIS A 1 93 ? -14.673 6.425 0.393 1.00 84.69 93 HIS A CA 1
ATOM 744 C C . HIS A 1 93 ? -15.686 7.575 0.525 1.00 84.69 93 HIS A C 1
ATOM 746 O O . HIS A 1 93 ? -16.192 8.078 -0.479 1.00 84.69 93 HIS A O 1
ATOM 752 N N . GLY A 1 94 ? -16.007 7.978 1.757 1.00 85.81 94 GLY A N 1
ATOM 753 C CA . GLY A 1 94 ? -17.118 8.871 2.048 1.00 85.81 94 GLY A CA 1
ATOM 754 C C . GLY A 1 94 ? -18.475 8.260 1.684 1.00 85.81 94 GLY A C 1
ATOM 755 O O . GLY A 1 94 ? -18.575 7.173 1.118 1.00 85.81 94 GLY A O 1
ATOM 756 N N . ASN A 1 95 ? -19.547 8.983 2.006 1.00 85.25 95 ASN A N 1
ATOM 757 C CA . ASN A 1 95 ? -20.917 8.515 1.772 1.00 85.25 95 ASN A CA 1
ATOM 758 C C . ASN A 1 95 ? -21.240 8.352 0.279 1.00 85.25 95 ASN A C 1
ATOM 760 O O . ASN A 1 95 ? -21.839 7.364 -0.123 1.00 85.25 95 ASN A O 1
ATOM 764 N N . SER A 1 96 ? -20.854 9.325 -0.554 1.00 85.12 96 SER A N 1
ATOM 765 C CA . SER A 1 96 ? -21.113 9.259 -1.996 1.00 85.12 96 SER A CA 1
ATOM 766 C C . SER A 1 96 ? -20.311 8.141 -2.655 1.00 85.12 96 SER A C 1
ATOM 768 O O . SER A 1 96 ? -20.896 7.305 -3.327 1.00 85.12 96 SER A O 1
ATOM 770 N N . GLY A 1 97 ? -19.002 8.068 -2.389 1.00 83.38 97 GLY A N 1
ATOM 771 C CA . GLY A 1 97 ? -18.137 7.058 -2.998 1.00 83.38 97 GLY A CA 1
ATOM 772 C C . GLY A 1 97 ? -18.448 5.629 -2.550 1.00 83.38 97 GLY A C 1
ATOM 773 O O . GLY A 1 97 ? -18.220 4.701 -3.314 1.00 83.38 97 GLY A O 1
ATOM 774 N N . ALA A 1 98 ? -18.991 5.428 -1.344 1.00 85.44 98 ALA A N 1
ATOM 775 C CA . ALA A 1 98 ? -19.422 4.105 -0.890 1.00 85.44 98 ALA A CA 1
ATOM 776 C C . ALA A 1 98 ? -20.645 3.581 -1.660 1.00 85.44 98 ALA A C 1
ATOM 778 O O . ALA A 1 98 ? -20.703 2.394 -1.961 1.00 85.44 98 ALA A O 1
ATOM 779 N N . LYS A 1 99 ? -21.597 4.457 -2.006 1.00 86.12 99 LYS A N 1
ATOM 780 C CA . LYS A 1 99 ? -22.826 4.084 -2.733 1.00 86.12 99 LYS A CA 1
ATOM 781 C C . LYS A 1 99 ? -22.570 3.643 -4.169 1.00 86.12 99 LYS A C 1
ATOM 783 O O . LYS A 1 99 ? -23.345 2.868 -4.721 1.00 86.12 99 LYS A O 1
ATOM 788 N N . ASP A 1 100 ? -21.482 4.124 -4.758 1.00 88.00 100 ASP A N 1
ATOM 789 C CA . ASP A 1 100 ? -21.085 3.770 -6.120 1.00 88.00 100 ASP A CA 1
ATOM 790 C C . ASP A 1 100 ? -20.361 2.408 -6.184 1.00 88.00 100 ASP A C 1
ATOM 792 O O . ASP A 1 100 ? -20.052 1.915 -7.270 1.00 88.00 100 ASP A O 1
ATOM 796 N N . LEU A 1 101 ? -20.104 1.773 -5.032 1.00 87.56 101 LEU A N 1
ATOM 797 C CA . LEU A 1 101 ? -19.382 0.508 -4.916 1.00 87.56 101 LEU A CA 1
ATOM 798 C C . LEU A 1 101 ? -20.304 -0.613 -4.442 1.00 87.56 101 LEU A C 1
ATOM 800 O O . LEU A 1 101 ? -20.501 -0.833 -3.244 1.00 87.56 101 LEU A O 1
ATOM 804 N N . GLY A 1 102 ? -20.836 -1.361 -5.409 1.00 89.38 102 GLY A N 1
ATOM 805 C CA . GLY A 1 102 ? -21.787 -2.448 -5.158 1.00 89.38 102 GLY A CA 1
ATOM 806 C C . GLY A 1 102 ? -21.264 -3.580 -4.263 1.00 89.38 102 GLY A C 1
ATOM 807 O O . GLY A 1 102 ? -22.067 -4.338 -3.726 1.00 89.38 102 GLY A O 1
ATOM 808 N N . ASP A 1 103 ? -19.947 -3.699 -4.075 1.00 89.75 103 ASP A N 1
ATOM 809 C CA . ASP A 1 103 ? -19.288 -4.696 -3.224 1.00 89.75 103 ASP A CA 1
ATOM 810 C C . ASP A 1 103 ? -18.793 -4.145 -1.871 1.00 89.75 103 ASP A C 1
ATOM 812 O O . ASP A 1 103 ? -18.351 -4.919 -1.019 1.00 89.75 103 ASP A O 1
ATOM 816 N N . PHE A 1 104 ? -18.885 -2.831 -1.641 1.00 85.50 104 PHE A N 1
ATOM 817 C CA . PHE A 1 104 ? -18.371 -2.185 -0.431 1.00 85.50 104 PHE A CA 1
ATOM 818 C C . PHE A 1 104 ? -19.436 -2.063 0.665 1.00 85.50 104 PHE A C 1
ATOM 820 O O . PHE A 1 104 ? -19.154 -2.327 1.832 1.00 85.50 104 PHE A O 1
ATOM 827 N N . GLY A 1 105 ? -20.671 -1.714 0.294 1.00 86.31 105 GLY A N 1
ATOM 828 C CA . GLY A 1 105 ? -21.791 -1.480 1.208 1.00 86.31 105 GLY A CA 1
ATOM 829 C C . GLY A 1 105 ? -21.882 -0.031 1.704 1.00 86.31 105 GLY A C 1
ATOM 830 O O . GLY A 1 105 ? -20.903 0.552 2.174 1.00 86.31 105 GLY A O 1
ATOM 831 N N . ASP A 1 106 ? -23.090 0.529 1.654 1.00 85.00 106 ASP A N 1
ATOM 832 C CA . ASP A 1 106 ? -23.362 1.972 1.771 1.00 85.00 106 ASP A CA 1
ATOM 833 C C . ASP A 1 106 ? -22.812 2.644 3.039 1.00 85.00 106 ASP A C 1
ATOM 835 O O . ASP A 1 106 ? -22.425 3.809 3.008 1.00 85.00 106 ASP A O 1
ATOM 839 N N . GLU A 1 107 ? -22.744 1.924 4.162 1.00 89.69 107 GLU A N 1
ATOM 840 C CA . GLU A 1 107 ? -22.278 2.468 5.446 1.00 89.69 107 GLU A CA 1
ATOM 841 C C . GLU A 1 107 ? -20.866 2.007 5.837 1.00 89.69 107 GLU A C 1
ATOM 843 O O . GLU A 1 107 ? -20.343 2.422 6.875 1.00 89.69 107 GLU A O 1
ATOM 848 N N . LYS A 1 108 ? -20.196 1.168 5.030 1.00 88.81 108 LYS A N 1
ATOM 849 C CA . LYS A 1 108 ? -18.867 0.638 5.390 1.00 88.81 108 LYS A CA 1
ATOM 850 C C . LYS A 1 108 ? -17.802 1.719 5.521 1.00 88.81 108 LYS A C 1
ATOM 852 O O . LYS A 1 108 ? -16.849 1.530 6.283 1.00 88.81 108 LYS A O 1
ATOM 857 N N . TYR A 1 109 ? -17.983 2.864 4.864 1.00 90.06 109 TYR A N 1
ATOM 858 C CA . TYR A 1 109 ? -17.074 4.004 4.987 1.00 90.06 109 TYR A CA 1
ATOM 859 C C . TYR A 1 109 ? -17.036 4.554 6.418 1.00 90.06 109 TYR A C 1
ATOM 861 O O . TYR A 1 109 ? -16.014 5.091 6.830 1.00 90.06 109 TYR A O 1
ATOM 869 N N . LEU A 1 110 ? -18.098 4.370 7.213 1.00 92.00 110 LEU A N 1
ATOM 870 C CA . LEU A 1 110 ? -18.118 4.808 8.609 1.00 92.00 110 LEU A CA 1
ATOM 871 C C . LEU A 1 110 ? -17.161 4.005 9.496 1.00 92.00 110 LEU A C 1
ATOM 873 O O . LEU A 1 110 ? -16.772 4.471 10.561 1.00 92.00 110 L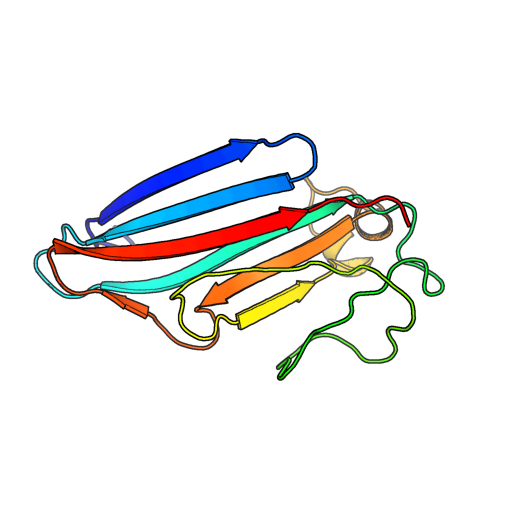EU A O 1
ATOM 877 N N . ARG A 1 111 ? -16.796 2.791 9.075 1.00 92.19 111 ARG A N 1
ATOM 878 C CA . ARG A 1 111 ? -16.060 1.813 9.889 1.00 92.19 111 ARG A CA 1
ATOM 879 C C . ARG A 1 111 ? -14.743 1.378 9.262 1.00 92.19 111 ARG A C 1
ATOM 881 O O . ARG A 1 111 ? -14.180 0.361 9.662 1.00 92.19 111 ARG A O 1
ATOM 888 N N . THR A 1 112 ? -14.264 2.126 8.271 1.00 91.00 112 THR A N 1
ATOM 889 C CA . THR A 1 112 ? -13.079 1.750 7.501 1.00 91.00 112 THR A CA 1
ATOM 890 C C . THR A 1 112 ? -12.222 2.969 7.188 1.00 91.00 112 THR A C 1
ATOM 892 O O . THR A 1 112 ? -12.745 4.001 6.781 1.00 91.00 112 THR A O 1
ATOM 895 N N . ILE A 1 113 ? -10.904 2.852 7.314 1.00 89.44 113 ILE A N 1
ATOM 896 C CA . ILE A 1 113 ? -9.945 3.852 6.829 1.00 89.44 113 ILE A CA 1
ATOM 897 C C . ILE A 1 113 ? -8.847 3.148 6.034 1.00 89.44 113 ILE A C 1
ATOM 899 O O . ILE A 1 113 ? -8.304 2.144 6.487 1.00 89.44 113 ILE A O 1
ATOM 903 N N . ALA A 1 114 ? -8.535 3.638 4.838 1.00 90.44 114 ALA A N 1
ATOM 904 C CA . ALA A 1 114 ? -7.426 3.128 4.048 1.00 90.44 114 ALA A CA 1
ATOM 905 C C . ALA A 1 114 ? -6.149 3.895 4.405 1.00 90.44 114 ALA A C 1
ATOM 907 O O . ALA A 1 114 ? -6.140 5.126 4.382 1.00 90.44 114 ALA A O 1
ATOM 908 N N . ILE A 1 115 ? -5.078 3.170 4.721 1.00 85.88 115 ILE A N 1
ATOM 909 C CA . ILE A 1 115 ? -3.738 3.728 4.913 1.00 85.88 115 ILE A CA 1
ATOM 910 C C . ILE A 1 115 ? -2.777 2.931 4.039 1.00 85.88 115 ILE A C 1
ATOM 912 O O . ILE A 1 115 ? -2.680 1.703 4.155 1.00 85.88 115 ILE A O 1
ATOM 916 N N . GLY A 1 116 ? -2.083 3.635 3.151 1.00 85.12 116 GLY A N 1
ATOM 917 C CA . GLY A 1 116 ? -1.166 3.044 2.195 1.00 85.12 116 GLY A CA 1
ATOM 918 C C . GLY A 1 116 ? 0.269 3.535 2.335 1.00 85.12 116 GLY A C 1
ATOM 919 O O . GLY A 1 116 ? 0.526 4.661 2.762 1.00 85.12 116 GLY A O 1
ATOM 920 N N . SER A 1 117 ? 1.200 2.666 1.951 1.00 80.75 117 SER A N 1
ATOM 921 C CA . SER A 1 117 ? 2.638 2.93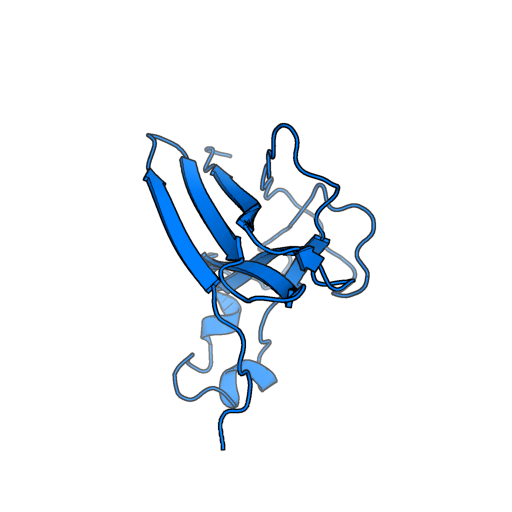9 1.912 1.00 80.75 117 SER A CA 1
ATOM 922 C C . SER A 1 117 ? 3.209 2.542 0.560 1.00 80.75 117 SER A C 1
ATOM 924 O O . SER A 1 117 ? 3.032 1.389 0.165 1.00 80.75 117 SER A O 1
ATOM 926 N N . GLY A 1 118 ? 3.916 3.441 -0.126 1.00 79.56 118 GLY A N 1
ATOM 927 C CA . GLY A 1 118 ? 4.669 3.072 -1.326 1.00 79.56 118 GLY A CA 1
ATOM 928 C C . GLY A 1 118 ? 5.139 4.240 -2.187 1.00 79.56 118 GLY A C 1
AT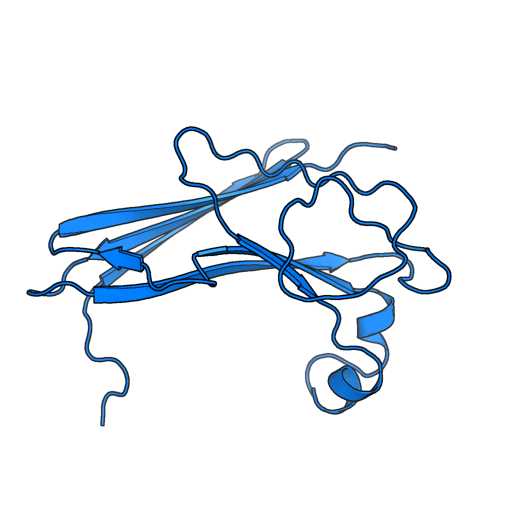OM 929 O O . GLY A 1 118 ? 5.096 5.363 -1.717 1.00 79.56 118 GLY A O 1
ATOM 930 N N . ASN A 1 119 ? 5.646 3.971 -3.391 1.00 79.56 119 ASN A N 1
ATOM 931 C CA . ASN A 1 119 ? 6.092 4.991 -4.345 1.00 79.56 119 ASN A CA 1
ATOM 932 C C . ASN A 1 119 ? 4.965 5.252 -5.360 1.00 79.56 119 ASN A C 1
ATOM 934 O O . ASN A 1 119 ? 4.697 4.416 -6.231 1.00 79.56 119 ASN A O 1
ATOM 938 N N . VAL A 1 120 ? 4.235 6.350 -5.169 1.00 82.56 120 VAL A N 1
ATOM 939 C CA . VAL A 1 120 ? 3.049 6.719 -5.963 1.00 82.56 120 VAL A CA 1
ATOM 940 C C . VAL A 1 120 ? 3.065 8.168 -6.446 1.00 82.56 120 VAL A C 1
ATOM 942 O O . VAL A 1 120 ? 2.284 8.500 -7.334 1.00 82.56 120 VAL A O 1
ATOM 945 N N . ALA A 1 121 ? 3.920 9.023 -5.880 1.00 77.44 121 ALA A N 1
ATOM 946 C CA . ALA A 1 121 ? 4.142 10.379 -6.367 1.00 77.44 121 ALA A CA 1
ATOM 947 C C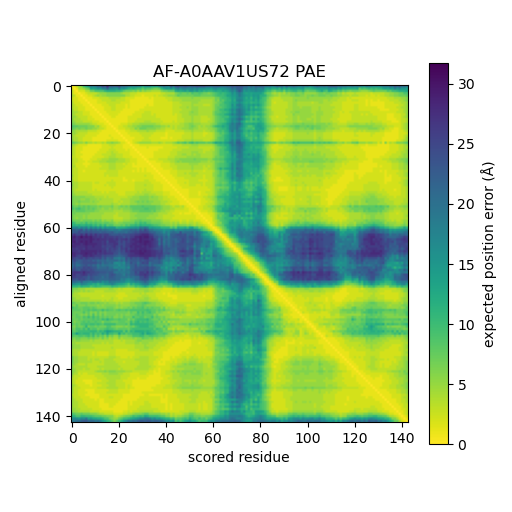 . ALA A 1 121 ? 4.972 10.384 -7.660 1.00 77.44 121 ALA A C 1
ATOM 949 O O . ALA A 1 121 ? 4.728 11.205 -8.544 1.00 77.44 121 ALA A O 1
ATOM 950 N N . GLU A 1 122 ? 5.915 9.446 -7.785 1.00 82.00 122 GLU A N 1
ATOM 951 C CA . GLU A 1 122 ? 6.776 9.277 -8.954 1.00 82.00 122 GLU A CA 1
ATOM 952 C C . GLU A 1 122 ? 6.845 7.803 -9.380 1.00 82.00 122 GLU A C 1
ATOM 954 O O . GLU A 1 122 ? 6.583 6.886 -8.598 1.00 82.00 122 GLU A O 1
ATOM 959 N N . LEU A 1 123 ? 7.191 7.568 -10.648 1.00 86.31 123 LEU A N 1
ATOM 960 C CA . LEU A 1 123 ? 7.408 6.218 -11.162 1.00 86.31 123 LEU A CA 1
ATOM 961 C C . LEU A 1 123 ? 8.724 5.652 -10.625 1.00 86.31 123 LEU A C 1
ATOM 963 O O . LEU A 1 123 ? 9.772 6.285 -10.724 1.00 86.31 123 LEU A O 1
ATOM 967 N N . GLU A 1 124 ? 8.678 4.414 -10.150 1.00 87.75 124 GLU A N 1
ATOM 968 C CA . GLU A 1 124 ? 9.865 3.604 -9.913 1.00 87.75 124 GLU A CA 1
ATOM 969 C C . GLU A 1 124 ? 10.389 3.078 -11.253 1.00 87.75 124 GLU A C 1
ATOM 971 O O . GLU A 1 124 ? 9.654 2.391 -11.963 1.00 87.75 124 GLU A O 1
ATOM 976 N N . GLU A 1 125 ? 11.648 3.363 -11.594 1.00 94.44 125 GLU A N 1
ATOM 977 C CA . GLU A 1 125 ? 12.342 2.730 -12.722 1.00 94.44 125 GLU A CA 1
ATOM 978 C C . GLU A 1 125 ? 13.196 1.552 -12.241 1.00 94.44 125 GLU A C 1
ATOM 980 O O . GLU A 1 125 ? 14.214 1.730 -11.572 1.00 94.44 125 GLU A O 1
ATOM 985 N N . LEU A 1 126 ? 12.821 0.334 -12.636 1.00 94.31 126 LEU A N 1
ATOM 986 C CA . LEU A 1 126 ? 13.552 -0.886 -12.303 1.00 94.31 126 LEU A CA 1
ATOM 987 C C . LEU A 1 126 ? 14.217 -1.466 -13.553 1.00 94.31 126 LEU A C 1
ATOM 989 O O . LEU A 1 126 ? 13.550 -1.723 -14.550 1.00 94.31 126 LEU A O 1
ATOM 993 N N . TYR A 1 127 ? 15.533 -1.670 -13.498 1.00 96.38 127 TYR A N 1
ATOM 994 C CA . TYR A 1 127 ? 16.329 -2.185 -14.618 1.00 96.38 127 TYR A CA 1
ATOM 995 C C . TYR A 1 127 ? 16.379 -3.726 -14.633 1.00 96.38 127 TYR A C 1
ATOM 997 O O . TYR A 1 127 ? 16.205 -4.349 -13.580 1.00 96.38 127 TYR A O 1
ATOM 1005 N N . PRO A 1 128 ? 16.703 -4.356 -15.782 1.00 97.94 128 PRO A N 1
ATOM 1006 C CA . PRO A 1 128 ? 16.688 -5.810 -15.926 1.00 97.94 128 PRO A CA 1
ATOM 1007 C C . PRO A 1 128 ? 17.455 -6.552 -14.832 1.00 97.94 128 PRO A C 1
ATOM 1009 O O . PRO A 1 128 ? 18.597 -6.223 -14.516 1.00 97.94 128 PRO A O 1
ATOM 1012 N N . SER A 1 129 ? 16.846 -7.618 -14.306 1.00 96.00 129 SER A N 1
ATOM 1013 C CA . SER A 1 129 ? 17.361 -8.458 -13.209 1.00 96.00 129 SER A CA 1
ATOM 1014 C C . SER A 1 129 ? 17.466 -7.777 -11.839 1.00 96.00 129 SER A C 1
ATOM 1016 O O . SER A 1 129 ? 17.857 -8.441 -10.875 1.00 96.00 129 SER A O 1
ATOM 1018 N N . LEU A 1 130 ? 17.113 -6.493 -11.714 1.00 94.56 130 LEU A N 1
ATOM 1019 C CA . LEU A 1 130 ? 17.060 -5.823 -10.418 1.00 94.56 130 LEU A CA 1
ATOM 1020 C C . LEU A 1 130 ? 15.794 -6.190 -9.644 1.00 94.56 130 LEU A C 1
ATOM 1022 O O . LEU A 1 130 ? 14.803 -6.681 -10.190 1.00 94.56 130 LEU A O 1
ATOM 1026 N N . ARG A 1 131 ? 15.858 -5.937 -8.336 1.00 94.50 131 ARG A N 1
ATOM 1027 C CA . ARG A 1 131 ? 14.785 -6.177 -7.378 1.00 94.50 131 ARG A CA 1
ATOM 1028 C C . ARG A 1 131 ? 14.419 -4.879 -6.667 1.00 94.50 131 ARG A C 1
ATOM 1030 O O . ARG A 1 131 ? 15.292 -4.219 -6.116 1.00 94.50 131 ARG A O 1
ATOM 1037 N N . TYR A 1 132 ? 13.129 -4.578 -6.649 1.00 91.94 132 TYR A N 1
ATOM 1038 C CA . TYR A 1 132 ? 12.504 -3.565 -5.810 1.00 91.94 132 TYR A CA 1
ATOM 1039 C C . TYR A 1 132 ? 11.804 -4.255 -4.639 1.00 91.94 132 TYR A C 1
ATOM 1041 O O . TYR A 1 132 ? 11.084 -5.230 -4.857 1.00 91.94 132 TYR A O 1
ATOM 1049 N N . ASP A 1 133 ? 11.992 -3.748 -3.422 1.00 90.50 133 ASP A N 1
ATOM 1050 C CA . ASP A 1 133 ? 11.338 -4.235 -2.208 1.00 90.50 133 ASP A CA 1
ATOM 1051 C C . ASP A 1 133 ? 10.555 -3.103 -1.542 1.00 90.50 133 ASP A C 1
ATOM 1053 O O . ASP A 1 133 ? 11.086 -2.016 -1.311 1.00 90.50 133 ASP A O 1
ATOM 1057 N N . LEU A 1 134 ? 9.306 -3.382 -1.175 1.00 86.38 134 LEU A N 1
ATOM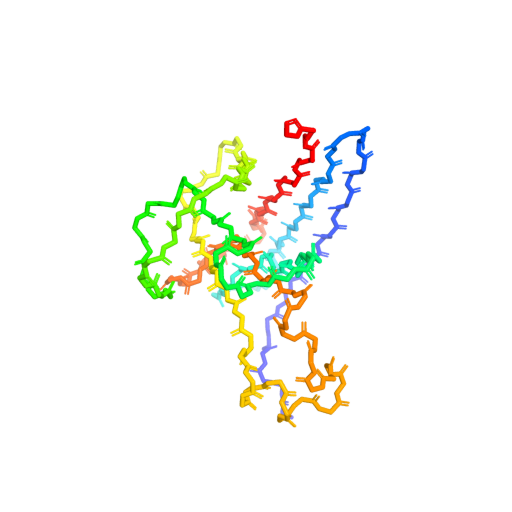 1058 C CA . LEU A 1 134 ? 8.483 -2.488 -0.374 1.00 86.38 134 LEU A CA 1
ATOM 1059 C C . LEU A 1 134 ? 7.870 -3.261 0.788 1.00 86.38 134 LEU A C 1
ATOM 1061 O O . LEU A 1 134 ? 7.165 -4.254 0.606 1.00 86.38 134 LEU A O 1
ATOM 1065 N N . THR A 1 135 ? 8.145 -2.764 1.991 1.00 85.62 135 THR A N 1
ATOM 1066 C CA . THR A 1 135 ? 7.691 -3.354 3.247 1.00 85.62 135 THR A CA 1
ATOM 1067 C C . THR A 1 135 ? 6.790 -2.386 4.001 1.00 85.62 135 THR A C 1
ATOM 1069 O O . THR A 1 135 ? 7.098 -1.201 4.145 1.00 85.62 135 THR A O 1
ATOM 1072 N N . GLN A 1 136 ? 5.692 -2.906 4.540 1.00 85.06 136 GLN A N 1
ATOM 1073 C CA . GLN A 1 136 ? 4.848 -2.228 5.510 1.00 85.06 136 GLN A CA 1
ATOM 1074 C C . GLN A 1 136 ? 4.736 -3.087 6.768 1.00 85.06 136 GLN A C 1
ATOM 1076 O O . GLN A 1 136 ? 4.376 -4.260 6.710 1.00 85.06 136 GLN A O 1
ATOM 1081 N N . VAL A 1 137 ? 5.020 -2.478 7.917 1.00 86.25 137 VAL A N 1
ATOM 1082 C CA . VAL A 1 137 ? 4.816 -3.092 9.230 1.00 86.25 137 VAL A CA 1
ATOM 1083 C C . VAL A 1 137 ? 3.625 -2.420 9.895 1.00 86.25 137 VAL A C 1
ATOM 1085 O O . VAL A 1 137 ? 3.595 -1.199 10.047 1.00 86.25 137 VAL A O 1
ATOM 1088 N N . ILE A 1 138 ? 2.649 -3.229 10.286 1.00 87.38 138 ILE A N 1
ATOM 1089 C CA . ILE A 1 138 ? 1.462 -2.823 11.028 1.00 87.38 138 ILE A CA 1
ATOM 1090 C C . ILE A 1 138 ? 1.617 -3.359 12.442 1.00 87.38 138 ILE A C 1
ATOM 1092 O O . ILE A 1 138 ? 1.667 -4.569 12.629 1.00 87.38 138 ILE A O 1
ATOM 1096 N N . THR A 1 139 ? 1.654 -2.480 13.438 1.00 85.69 139 THR A N 1
ATOM 1097 C CA . THR A 1 139 ? 1.744 -2.871 14.850 1.00 85.69 139 THR A CA 1
ATOM 1098 C C . THR A 1 139 ? 0.485 -2.438 15.579 1.00 85.69 139 THR A C 1
ATOM 1100 O O . THR A 1 139 ? 0.043 -1.301 15.428 1.00 85.69 139 THR A O 1
ATOM 1103 N N . VAL A 1 140 ? -0.067 -3.329 16.399 1.00 78.94 140 VAL A N 1
ATOM 1104 C CA . VAL A 1 140 ? -1.168 -3.020 17.311 1.00 78.94 140 VAL A CA 1
ATOM 1105 C C . VAL A 1 140 ? -0.606 -2.926 18.723 1.00 78.94 140 VAL A C 1
ATOM 1107 O O . VAL A 1 140 ? 0.038 -3.852 19.214 1.00 78.94 140 VAL A O 1
ATOM 1110 N N . ALA A 1 141 ? -0.862 -1.802 19.384 1.00 76.50 141 ALA A N 1
ATOM 1111 C CA . ALA A 1 141 ? -0.568 -1.604 20.794 1.00 76.50 141 ALA A CA 1
ATOM 1112 C C . ALA A 1 141 ? -1.866 -1.279 21.534 1.00 76.50 141 ALA A C 1
ATOM 1114 O O . ALA A 1 141 ? -2.785 -0.687 20.966 1.00 76.50 141 ALA A O 1
ATOM 1115 N N . LYS A 1 142 ? -1.945 -1.679 22.804 1.00 70.19 142 LYS A N 1
ATOM 1116 C CA . LYS A 1 142 ? -3.003 -1.194 23.686 1.00 70.19 142 LYS A CA 1
ATOM 1117 C C . LYS A 1 142 ? -2.764 0.303 23.919 1.00 70.19 142 LYS A C 1
ATOM 1119 O O . LYS A 1 142 ? -1.627 0.675 24.205 1.00 70.19 142 LYS A O 1
ATOM 1124 N N . ALA A 1 143 ? -3.813 1.105 23.744 1.00 56.97 143 ALA A N 1
ATOM 1125 C CA . ALA A 1 143 ? -3.816 2.517 24.117 1.00 56.97 143 ALA A CA 1
ATOM 1126 C C . ALA A 1 143 ? -3.596 2.693 25.627 1.00 56.97 143 ALA A C 1
ATOM 1128 O O . ALA A 1 143 ? -4.082 1.824 26.398 1.00 56.97 143 ALA A O 1
#

InterPro domains:
  IPR011013 Galactose mutarotase-like domain superfamily [SSF74650] (3-122)
  IPR014718 Glycoside hydrolase-type carbohydrate-binding [G3DSA:2.70.98.10] (1-142)

Radius of gyration: 17.34 Å; Cα contacts (8 Å, |Δi|>4): 253; chains: 1; bounding box: 41×32×51 Å